Protein AF-A0A9D4X9U8-F1 (afdb_monomer)

pLDDT: mean 72.58, std 16.75, range [39.94, 95.12]

Solvent-accessible surface area (backbone atoms only — not comparable to full-atom values): 10412 Å² total; per-residue (Å²): 133,54,72,73,58,53,54,52,52,37,46,75,69,63,78,50,79,87,76,77,78,75,77,78,68,95,62,79,60,94,86,67,57,95,80,68,77,84,78,79,64,87,85,69,84,70,88,69,94,73,80,78,82,77,53,85,86,58,65,72,80,81,75,90,57,103,67,72,80,69,73,66,81,68,72,83,69,56,59,54,84,47,65,88,72,52,88,63,53,45,63,60,54,41,54,52,30,52,76,70,74,39,87,38,60,61,62,95,83,35,67,56,46,74,75,30,77,75,38,31,69,54,32,48,54,39,51,33,49,31,35,74,72,62,80,43,84,45,72,60,82,76,79,77,79,70,86,74,79,78,72,87,128

Organism: Pisum sativum (NCBI:txid3888)

Mean predicted aligned error: 20.68 Å

Radius of gyration: 26.51 Å; Cα contacts (8 Å, |Δi|>4): 73; chains: 1; bounding box: 49×75×56 Å

Foldseek 3Di:
DDPVVVVVVCVVVVVDDDDDDPDPPPDDPPPDDPPDDPPPPVPPPDPDVDDDDPCPPPPDPPPPDPDPPPPPPPDPQQKDLALVPDPDFLLVVCVVCVVVVHHQQDDPPDPQQVVDRNGDPRNRVSVNVCSVVVVDIDHDDDPPDDPPPPPDD

Sequence (153 aa):
MSYSQGLQHLLQLKLVNLRGMPPPPERLPASYNPNARYFLDFEAIQFTLDNEPNTIQNPTPIHVGHTVNVMEDGENLNLIMDVNLLSIPLSCVNSYLIKNGVFPGCFPECCECQNQPEGCVNLKTRIQSLIDEGFLQCDRIIKDKEVKRKIWR

Secondary structure (DSSP, 8-state):
--HHHHHHHHHHTTS---PPPPPPPSS--TT--TT------TT-------S---TTSSPPP----S------------B--SGGG--S-HHHHHHHHHHTT---SS-TT-HHHHH-TT--HHHHHHHHHHHHTTSS--B--------------

Structure (mmCIF, N/CA/C/O backbone):
data_AF-A0A9D4X9U8-F1
#
_entry.id   AF-A0A9D4X9U8-F1
#
loop_
_atom_site.group_PDB
_atom_site.id
_atom_site.type_symbol
_atom_site.label_atom_id
_atom_site.label_alt_id
_atom_site.label_comp_id
_atom_site.label_asym_id
_atom_site.label_entity_id
_atom_site.label_seq_id
_atom_site.pdbx_PDB_ins_code
_atom_site.Cartn_x
_atom_site.Cartn_y
_atom_site.Cartn_z
_atom_site.occupancy
_atom_site.B_iso_or_equiv
_atom_site.auth_seq_id
_atom_site.auth_comp_id
_atom_site.auth_asym_id
_atom_site.auth_atom_id
_atom_site.pdbx_PDB_model_num
ATOM 1 N N . MET A 1 1 ? -12.591 -8.803 -11.054 1.00 56.38 1 MET A N 1
ATOM 2 C CA . MET A 1 1 ? -12.490 -9.284 -12.448 1.00 56.38 1 MET A CA 1
ATOM 3 C C . MET A 1 1 ? -11.544 -10.464 -12.469 1.00 56.38 1 MET A C 1
ATOM 5 O O . MET A 1 1 ? -10.512 -10.388 -11.812 1.00 56.38 1 MET A O 1
ATOM 9 N N . SER A 1 2 ? -11.894 -11.555 -13.141 1.00 78.38 2 SER A N 1
ATOM 10 C CA . SER A 1 2 ? -10.973 -12.683 -13.292 1.00 78.38 2 SER A CA 1
ATOM 11 C C . SER A 1 2 ? -9.862 -12.334 -14.285 1.00 78.38 2 SER A C 1
ATOM 13 O O . SER A 1 2 ? -10.042 -11.504 -15.178 1.00 78.38 2 SER A O 1
ATOM 15 N N . TYR A 1 3 ? -8.717 -13.004 -14.163 1.00 69.69 3 TYR A N 1
ATOM 16 C CA . TYR A 1 3 ? -7.598 -12.851 -15.099 1.00 69.69 3 TYR A CA 1
ATOM 17 C C . TYR A 1 3 ? -8.032 -13.059 -16.564 1.00 69.69 3 TYR A C 1
ATOM 19 O O . TYR A 1 3 ? -7.657 -12.298 -17.454 1.00 69.69 3 TYR A O 1
ATOM 27 N N . SER A 1 4 ? -8.920 -14.032 -16.798 1.00 71.56 4 SER A N 1
ATOM 28 C CA . SER A 1 4 ? -9.511 -14.307 -18.112 1.00 71.56 4 SER A CA 1
ATOM 29 C C . SER A 1 4 ? -10.333 -13.141 -18.678 1.00 71.56 4 SER A C 1
ATOM 31 O O . SER A 1 4 ? -10.304 -12.915 -19.884 1.00 71.56 4 SER A O 1
ATOM 33 N N . GLN A 1 5 ? -11.021 -12.370 -17.831 1.00 79.75 5 GLN A N 1
ATOM 34 C CA . GLN A 1 5 ? -11.793 -11.192 -18.248 1.00 79.75 5 GLN A CA 1
ATOM 35 C C . GLN A 1 5 ? -10.881 -10.002 -18.577 1.00 79.75 5 GLN A C 1
ATOM 37 O O . GLN A 1 5 ? -11.124 -9.287 -19.548 1.00 79.75 5 GLN A O 1
ATOM 42 N N . GLY A 1 6 ? -9.803 -9.814 -17.809 1.00 85.50 6 GLY A N 1
ATOM 43 C CA . GLY A 1 6 ? -8.824 -8.751 -18.060 1.00 85.50 6 GLY A CA 1
ATOM 44 C C . GLY A 1 6 ? -8.095 -8.933 -19.392 1.00 85.50 6 GLY A C 1
ATOM 45 O O . GLY A 1 6 ? -7.998 -7.992 -20.179 1.00 85.50 6 GLY A O 1
ATOM 46 N N . LEU A 1 7 ? -7.654 -10.159 -19.693 1.00 83.12 7 LEU A N 1
ATOM 47 C CA . LEU A 1 7 ? -6.973 -10.461 -20.954 1.00 83.12 7 LEU A CA 1
ATOM 48 C C . LEU A 1 7 ? -7.866 -10.192 -22.175 1.00 83.12 7 LEU A C 1
ATOM 50 O O . LEU A 1 7 ? -7.397 -9.631 -23.164 1.00 83.12 7 LEU A O 1
ATOM 54 N N . GLN A 1 8 ? -9.157 -10.533 -22.102 1.00 83.06 8 GLN A N 1
ATOM 55 C CA . GLN A 1 8 ? -10.099 -10.253 -23.191 1.00 83.06 8 GLN A CA 1
ATOM 56 C C . GLN A 1 8 ? -10.263 -8.751 -23.450 1.00 83.06 8 GLN A C 1
ATOM 58 O O . GLN A 1 8 ? -10.256 -8.330 -24.607 1.00 83.06 8 GLN A O 1
ATOM 63 N N . HIS A 1 9 ? -10.331 -7.936 -22.396 1.00 84.38 9 HIS A N 1
ATOM 64 C CA . HIS A 1 9 ? -10.401 -6.480 -22.527 1.00 84.38 9 HIS A CA 1
ATOM 65 C C . HIS A 1 9 ? -9.148 -5.885 -23.182 1.00 84.38 9 HIS A C 1
ATOM 67 O O . HIS A 1 9 ? -9.254 -5.031 -24.061 1.00 84.38 9 HIS A O 1
ATOM 73 N N . LEU A 1 10 ? -7.958 -6.354 -22.800 1.00 87.75 10 LEU A N 1
ATOM 74 C CA . LEU A 1 10 ? -6.695 -5.867 -23.366 1.00 87.75 10 LEU A CA 1
ATOM 75 C C . LEU A 1 10 ? -6.548 -6.218 -24.856 1.00 87.75 10 LEU A C 1
ATOM 77 O O . LEU A 1 10 ? -6.022 -5.410 -25.626 1.00 87.75 10 LEU A O 1
ATOM 81 N N . LEU A 1 11 ? -7.053 -7.387 -25.271 1.00 86.19 11 LEU A N 1
ATOM 82 C CA . LEU A 1 11 ? -7.108 -7.790 -26.680 1.00 86.19 11 LEU A CA 1
ATOM 83 C C . LEU A 1 11 ? -8.092 -6.926 -27.484 1.00 86.19 11 LEU A C 1
ATOM 85 O O . LEU A 1 11 ? -7.761 -6.491 -28.585 1.00 86.19 11 LEU A O 1
ATOM 89 N N . GLN A 1 12 ? -9.272 -6.624 -26.930 1.00 85.62 12 GLN A N 1
ATOM 90 C CA . GLN A 1 12 ? -10.273 -5.758 -27.576 1.00 85.62 12 GLN A CA 1
ATOM 91 C C . GLN A 1 12 ? -9.775 -4.323 -27.767 1.00 85.62 12 GLN A C 1
ATOM 93 O O . GLN A 1 12 ? -10.018 -3.712 -28.807 1.00 85.62 12 GLN A O 1
ATOM 98 N N . LEU A 1 13 ? -9.036 -3.803 -26.787 1.00 89.69 13 LEU A N 1
ATOM 99 C CA . LEU A 1 13 ? -8.419 -2.477 -26.846 1.00 89.69 13 LEU A CA 1
ATOM 100 C C . LEU A 1 13 ? -7.139 -2.444 -27.699 1.00 89.69 13 LEU A C 1
ATOM 102 O O . LEU A 1 13 ? -6.539 -1.382 -27.844 1.00 89.69 13 LEU A O 1
ATOM 106 N N . LYS A 1 14 ? -6.717 -3.586 -28.270 1.00 82.38 14 LYS A N 1
ATOM 107 C CA . LYS A 1 14 ? -5.484 -3.752 -29.063 1.00 82.38 14 LYS A CA 1
ATOM 108 C C . LYS A 1 14 ? -4.206 -3.308 -28.337 1.00 82.38 14 LYS A C 1
ATOM 110 O O . LYS A 1 14 ? -3.214 -2.975 -28.980 1.00 82.38 14 LYS A O 1
ATOM 115 N N . LEU A 1 15 ? -4.215 -3.332 -27.006 1.00 83.94 15 LEU A N 1
ATOM 116 C CA . LEU A 1 15 ? -3.046 -3.004 -26.184 1.00 83.94 15 LEU A CA 1
ATOM 117 C C . LEU A 1 15 ? -2.039 -4.159 -26.147 1.00 83.94 15 LEU A C 1
ATOM 119 O O . LEU A 1 15 ? -0.854 -3.948 -25.908 1.00 83.94 15 LEU A O 1
ATOM 123 N N . VAL A 1 16 ? -2.506 -5.382 -26.408 1.00 83.50 16 VAL A N 1
ATOM 124 C CA . VAL A 1 16 ? -1.683 -6.591 -26.494 1.00 83.50 16 VAL A CA 1
ATOM 125 C C . VAL A 1 16 ? -2.092 -7.411 -27.714 1.00 83.50 16 VAL A C 1
ATOM 127 O O . VAL A 1 16 ? -3.251 -7.396 -28.124 1.00 83.50 16 VAL A O 1
ATOM 130 N N . ASN A 1 17 ? -1.143 -8.148 -28.289 1.00 80.44 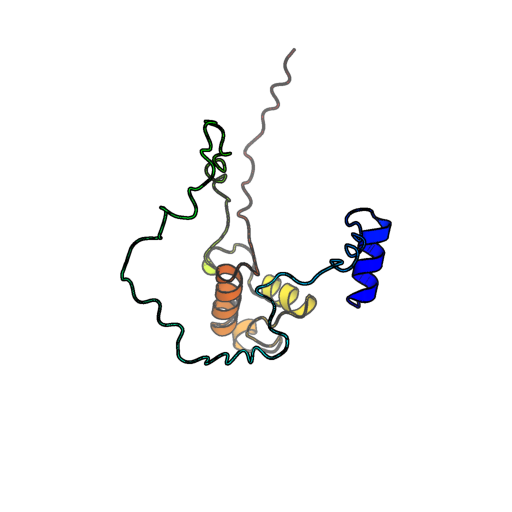17 ASN A N 1
ATOM 131 C CA . ASN A 1 17 ? -1.405 -9.130 -29.338 1.00 80.44 17 ASN A CA 1
ATOM 132 C C . ASN A 1 17 ? -0.883 -10.491 -28.889 1.00 80.44 17 ASN A C 1
ATOM 134 O O . ASN A 1 17 ? 0.244 -10.599 -28.400 1.00 80.44 17 ASN A O 1
ATOM 138 N N . LEU A 1 18 ? -1.685 -11.535 -29.090 1.00 78.94 18 LEU A N 1
ATOM 139 C CA . LEU A 1 18 ? -1.221 -12.902 -28.888 1.00 78.94 18 LEU A CA 1
ATOM 140 C C . LEU A 1 18 ? -0.267 -13.247 -30.028 1.00 78.94 18 LEU A C 1
ATOM 142 O O . LEU A 1 18 ? -0.667 -13.303 -31.191 1.00 78.94 18 LEU A O 1
ATOM 146 N N . ARG A 1 19 ? 1.008 -13.465 -29.703 1.00 78.12 19 ARG A N 1
ATOM 147 C CA . ARG A 1 19 ? 1.930 -14.072 -30.661 1.00 78.12 19 ARG A CA 1
ATOM 148 C C . ARG A 1 19 ? 1.553 -15.540 -30.811 1.00 78.12 19 ARG A C 1
ATOM 150 O O . ARG A 1 19 ? 1.383 -16.240 -29.814 1.00 78.12 19 ARG A O 1
ATOM 157 N N . GLY A 1 20 ? 1.429 -15.993 -32.056 1.00 73.31 20 GLY A N 1
ATOM 158 C CA . GLY A 1 20 ? 1.354 -17.418 -32.346 1.00 73.31 20 GLY A CA 1
ATOM 159 C C . GLY A 1 20 ? 2.608 -18.105 -31.815 1.00 73.31 20 GLY A C 1
ATOM 160 O O . GLY A 1 20 ? 3.710 -17.561 -31.921 1.00 73.31 20 GLY A O 1
ATOM 161 N N . MET A 1 21 ? 2.433 -19.275 -31.207 1.00 73.00 21 MET A N 1
ATOM 162 C CA . MET A 1 21 ? 3.567 -20.090 -30.794 1.00 73.00 21 MET A CA 1
ATOM 163 C C . MET A 1 21 ? 4.384 -20.434 -32.047 1.00 73.00 21 MET A C 1
ATOM 165 O O . MET A 1 21 ? 3.780 -20.817 -33.056 1.00 73.00 21 MET A O 1
ATOM 169 N N . PRO A 1 22 ? 5.719 -20.260 -32.037 1.00 76.56 22 PRO A N 1
ATOM 170 C CA . PRO A 1 22 ? 6.528 -20.687 -33.167 1.00 76.56 22 PRO A CA 1
ATOM 171 C C . PRO A 1 22 ? 6.298 -22.185 -33.411 1.00 76.56 22 PRO A C 1
ATOM 173 O O . PRO A 1 22 ? 6.067 -22.927 -32.447 1.00 76.56 22 PRO A O 1
ATOM 176 N N . PRO A 1 23 ? 6.334 -22.636 -34.677 1.00 78.00 23 PRO A N 1
ATOM 177 C CA . PRO A 1 23 ? 6.241 -24.056 -34.969 1.00 78.00 23 PRO A CA 1
ATOM 178 C C . PRO A 1 23 ? 7.328 -24.801 -34.181 1.00 78.00 23 PRO A C 1
ATOM 180 O O . PRO A 1 23 ? 8.431 -24.263 -34.015 1.00 78.00 23 PRO A O 1
ATOM 183 N N . PRO A 1 24 ? 7.033 -26.011 -33.672 1.00 76.44 24 PRO A N 1
ATOM 184 C CA . PRO A 1 24 ? 8.023 -26.809 -32.968 1.00 76.44 24 PRO A CA 1
ATOM 185 C C . PRO A 1 24 ? 9.288 -26.937 -33.823 1.00 76.44 24 PRO A C 1
ATOM 187 O O . PRO A 1 24 ? 9.173 -27.158 -35.033 1.00 76.44 24 PRO A O 1
ATOM 190 N N . PRO A 1 25 ? 10.487 -26.788 -33.237 1.00 76.19 25 PRO A N 1
ATOM 191 C CA . PRO A 1 25 ? 11.714 -26.968 -33.991 1.00 76.19 25 PRO A CA 1
ATOM 192 C C . PRO A 1 25 ? 11.737 -28.386 -34.572 1.00 76.19 25 PRO A C 1
ATOM 194 O O . PRO A 1 25 ? 11.566 -29.365 -33.849 1.00 76.19 25 PRO A O 1
ATOM 197 N N . GLU A 1 26 ? 11.953 -28.485 -35.885 1.00 76.44 26 GLU A N 1
ATOM 198 C CA . GLU A 1 26 ? 11.975 -29.748 -36.641 1.00 76.44 26 GLU A CA 1
ATOM 199 C C . GLU A 1 26 ? 12.974 -30.761 -36.067 1.00 76.44 26 GLU A C 1
ATOM 201 O O . GLU A 1 26 ? 12.799 -31.973 -36.179 1.00 76.44 26 GLU A O 1
ATOM 206 N N . ARG A 1 27 ? 14.035 -30.252 -35.434 1.00 76.19 27 ARG A N 1
ATOM 207 C CA . ARG A 1 27 ? 15.012 -31.033 -34.688 1.00 76.19 27 ARG A CA 1
ATOM 208 C C . ARG A 1 27 ? 15.336 -30.329 -33.385 1.00 76.19 27 ARG A C 1
ATOM 210 O O . ARG A 1 27 ? 15.630 -29.135 -33.360 1.00 76.19 27 ARG A O 1
ATOM 217 N N . LEU A 1 28 ? 15.309 -31.103 -32.310 1.00 78.19 28 LEU A N 1
ATOM 218 C CA . LEU A 1 28 ? 15.808 -30.661 -31.020 1.00 78.19 28 LEU A CA 1
ATOM 219 C C . LEU A 1 28 ? 17.321 -30.401 -31.141 1.00 78.19 28 LEU A C 1
ATOM 221 O O . LEU A 1 28 ? 18.010 -31.140 -31.852 1.00 78.19 28 LEU A O 1
ATOM 225 N N . PRO A 1 29 ? 17.849 -29.349 -30.494 1.00 75.62 29 PRO A N 1
ATOM 226 C CA . PRO A 1 29 ? 19.280 -29.081 -30.504 1.00 75.62 29 PRO A CA 1
ATOM 227 C C . PRO A 1 29 ? 20.044 -30.271 -29.914 1.00 75.62 29 PRO A C 1
ATOM 229 O O . PRO A 1 29 ? 19.546 -30.955 -29.025 1.00 75.62 29 PRO A O 1
ATOM 232 N N . ALA A 1 30 ? 21.273 -30.503 -30.380 1.00 74.00 30 ALA A N 1
ATOM 233 C CA . ALA A 1 30 ? 22.094 -31.640 -29.946 1.00 74.00 30 ALA A CA 1
ATOM 234 C C . ALA A 1 30 ? 22.370 -31.664 -28.426 1.00 74.00 30 ALA A C 1
ATOM 236 O O . ALA A 1 30 ? 22.694 -32.709 -27.872 1.00 74.00 30 ALA A O 1
ATOM 237 N N . SER A 1 31 ? 22.221 -30.520 -27.752 1.00 73.50 31 SER A N 1
ATOM 238 C CA . SER A 1 31 ? 22.330 -30.366 -26.299 1.00 73.50 31 SER A CA 1
ATOM 239 C C . SER A 1 31 ? 21.059 -30.746 -25.526 1.00 73.50 31 SER A C 1
ATOM 241 O O . SER A 1 31 ? 21.080 -30.759 -24.296 1.00 73.50 31 SER A O 1
ATOM 243 N N . TYR A 1 32 ? 19.948 -31.043 -26.206 1.00 75.62 32 TYR A N 1
ATOM 244 C CA . TYR A 1 32 ? 18.693 -31.408 -25.558 1.00 75.62 32 TYR A CA 1
ATOM 245 C C . TYR A 1 32 ? 18.734 -32.863 -25.085 1.00 75.62 32 TYR A C 1
ATOM 247 O O . TYR A 1 32 ? 18.656 -33.799 -25.880 1.00 75.62 32 TYR A O 1
ATOM 255 N N . ASN A 1 33 ? 18.821 -33.050 -23.769 1.00 75.81 33 ASN A N 1
ATOM 256 C CA . ASN A 1 33 ? 18.686 -34.355 -23.138 1.00 75.81 33 ASN A CA 1
ATOM 257 C C . ASN A 1 33 ? 17.312 -34.451 -22.445 1.00 75.81 33 ASN A C 1
ATOM 259 O O . ASN A 1 33 ? 17.128 -33.824 -21.401 1.00 75.81 33 ASN A O 1
ATOM 263 N N . PRO A 1 34 ? 16.359 -35.253 -22.961 1.00 69.62 34 PRO A N 1
ATOM 264 C CA . PRO A 1 34 ? 15.030 -35.404 -22.358 1.00 69.62 34 PRO A CA 1
ATOM 265 C C . PRO A 1 34 ? 15.058 -36.081 -20.978 1.00 69.62 34 PRO A C 1
ATOM 267 O O . PRO A 1 34 ? 14.063 -36.048 -20.262 1.00 69.62 34 PRO A O 1
ATOM 270 N N . ASN A 1 35 ? 16.190 -36.680 -20.593 1.00 73.56 35 ASN A N 1
ATOM 271 C CA . ASN A 1 35 ? 16.397 -37.321 -19.295 1.00 73.56 35 ASN A CA 1
ATOM 272 C C . ASN A 1 35 ? 17.219 -36.457 -18.326 1.00 73.56 35 ASN A C 1
ATOM 274 O O . ASN A 1 35 ? 17.615 -36.945 -17.264 1.00 73.56 35 ASN A O 1
ATOM 278 N N . ALA A 1 36 ? 17.512 -35.197 -18.673 1.00 69.88 36 ALA A N 1
ATOM 279 C CA . ALA A 1 36 ? 18.174 -34.278 -17.758 1.00 69.88 36 ALA A CA 1
ATOM 280 C C . ALA A 1 36 ? 17.280 -34.050 -16.530 1.00 69.88 36 ALA A C 1
ATOM 282 O O . ALA A 1 36 ? 16.241 -33.394 -16.593 1.00 69.88 36 ALA A O 1
ATOM 283 N N . ARG A 1 37 ? 17.682 -34.620 -15.393 1.00 58.97 37 ARG A N 1
ATOM 284 C CA . ARG A 1 37 ? 17.066 -34.334 -14.100 1.00 58.97 37 ARG A CA 1
ATOM 285 C C . ARG A 1 37 ? 17.641 -33.017 -13.597 1.00 58.97 37 ARG A C 1
ATOM 287 O O . ARG A 1 37 ? 18.798 -32.973 -13.192 1.00 58.97 37 ARG A O 1
ATOM 294 N N . TYR A 1 38 ? 16.841 -31.955 -13.627 1.00 54.84 38 TYR A N 1
ATOM 295 C CA . TYR A 1 38 ? 17.161 -30.728 -12.905 1.00 54.84 38 TYR A CA 1
ATOM 296 C C . TYR A 1 38 ? 17.037 -31.009 -11.405 1.00 54.84 38 TYR A C 1
ATOM 298 O O . TYR A 1 38 ? 15.943 -30.977 -10.847 1.00 54.84 38 TYR A O 1
ATOM 306 N N . PHE A 1 39 ? 18.158 -31.324 -10.759 1.00 54.50 39 PHE A N 1
ATOM 307 C CA . PHE A 1 39 ? 18.275 -31.180 -9.314 1.00 54.50 39 PHE A CA 1
ATOM 308 C C . PHE A 1 39 ? 18.443 -29.689 -9.034 1.00 54.50 39 PHE A C 1
ATOM 310 O O . PHE A 1 39 ? 19.528 -29.135 -9.178 1.00 54.50 39 PHE A O 1
ATOM 317 N N . LEU A 1 40 ? 17.340 -29.017 -8.712 1.00 53.78 40 LEU A N 1
ATOM 318 C CA . LEU A 1 40 ? 17.409 -27.704 -8.085 1.00 53.78 40 LEU A CA 1
ATOM 319 C C . LEU A 1 40 ? 17.719 -27.937 -6.605 1.00 53.78 40 LEU A C 1
ATOM 321 O O . LEU A 1 40 ? 16.810 -27.976 -5.778 1.00 53.78 40 LEU A O 1
ATOM 325 N N . ASP A 1 41 ? 18.997 -28.146 -6.286 1.00 46.25 41 ASP A N 1
ATOM 326 C CA . ASP A 1 41 ? 19.464 -28.008 -4.909 1.00 46.25 41 ASP A CA 1
ATOM 327 C C . ASP A 1 41 ? 19.347 -26.527 -4.540 1.00 46.25 41 ASP A C 1
ATOM 329 O O . ASP A 1 41 ? 20.141 -25.684 -4.959 1.00 46.25 41 ASP A O 1
ATOM 333 N N . PHE A 1 42 ? 18.315 -26.200 -3.763 1.00 53.69 42 PHE A N 1
ATOM 334 C CA . PHE A 1 42 ? 18.068 -24.850 -3.248 1.00 53.69 42 PHE A CA 1
ATOM 335 C C . PHE A 1 42 ? 19.148 -24.368 -2.260 1.00 53.69 42 PHE A C 1
ATOM 337 O O . PHE A 1 42 ? 19.083 -23.232 -1.798 1.00 53.69 42 PHE A O 1
ATOM 344 N N . GLU A 1 43 ? 20.155 -25.190 -1.954 1.00 55.47 43 GLU A N 1
ATOM 345 C CA . GLU A 1 43 ? 21.201 -24.891 -0.971 1.00 55.47 43 GLU A CA 1
ATOM 346 C C . GLU A 1 43 ? 22.545 -24.438 -1.578 1.00 55.47 43 GLU A C 1
ATOM 348 O O . GLU A 1 43 ? 23.480 -24.143 -0.839 1.00 55.47 43 GLU A O 1
ATOM 353 N N . ALA A 1 44 ? 22.658 -24.322 -2.908 1.00 48.06 44 ALA A N 1
ATOM 354 C CA . ALA A 1 44 ? 23.925 -23.993 -3.578 1.00 48.06 44 ALA A CA 1
ATOM 355 C C . ALA A 1 44 ? 23.907 -22.705 -4.424 1.00 48.06 44 ALA A C 1
ATOM 357 O O . ALA A 1 44 ? 24.725 -22.554 -5.330 1.00 48.06 44 ALA A O 1
ATOM 358 N N . ILE A 1 45 ? 23.031 -21.737 -4.129 1.00 48.62 45 ILE A N 1
ATOM 359 C CA . ILE A 1 45 ? 23.254 -20.360 -4.606 1.00 48.62 45 ILE A CA 1
ATOM 360 C C . ILE A 1 45 ? 24.132 -19.648 -3.576 1.00 48.62 45 ILE A C 1
ATOM 362 O O . ILE A 1 45 ? 23.661 -18.859 -2.761 1.00 48.62 45 ILE A O 1
ATOM 366 N N . GLN A 1 46 ? 25.428 -19.950 -3.599 1.00 51.72 46 GLN A N 1
ATOM 367 C CA . GLN A 1 46 ? 26.426 -19.063 -3.017 1.00 51.72 46 GLN A CA 1
ATOM 368 C C . GLN A 1 46 ? 26.969 -18.187 -4.140 1.00 51.72 46 GLN A C 1
ATOM 370 O O . GLN A 1 46 ? 27.652 -18.669 -5.039 1.00 51.72 46 GLN A O 1
ATOM 375 N N . PHE A 1 47 ? 26.654 -16.892 -4.101 1.00 53.22 47 PHE A N 1
ATOM 376 C CA . PHE A 1 47 ? 27.370 -15.901 -4.898 1.00 53.22 47 PHE A CA 1
ATOM 377 C C . PHE A 1 47 ? 28.767 -15.741 -4.293 1.00 53.22 47 PHE A C 1
ATOM 379 O O . PHE A 1 47 ? 29.018 -14.834 -3.502 1.00 53.22 47 PHE A O 1
ATOM 386 N N . THR A 1 48 ? 29.667 -16.671 -4.605 1.00 45.38 48 THR A N 1
ATOM 387 C CA . THR A 1 48 ? 31.086 -16.501 -4.306 1.00 45.38 48 THR A CA 1
ATOM 388 C C . THR A 1 48 ? 31.620 -15.401 -5.207 1.00 45.38 48 THR A C 1
ATOM 390 O O . THR A 1 48 ? 31.499 -15.468 -6.431 1.00 45.38 48 THR A O 1
ATOM 393 N N . LEU A 1 49 ? 32.173 -14.373 -4.576 1.00 49.34 49 LEU A N 1
ATOM 394 C CA . LEU A 1 49 ? 32.707 -13.171 -5.195 1.00 49.34 49 LEU A CA 1
ATOM 395 C C . LEU A 1 49 ? 34.065 -13.444 -5.862 1.00 49.34 49 LEU A C 1
ATOM 397 O O . LEU A 1 49 ? 34.993 -12.685 -5.642 1.00 49.34 49 LEU A O 1
ATOM 401 N N . ASP A 1 50 ? 34.213 -14.517 -6.640 1.00 50.97 50 ASP A N 1
ATOM 402 C CA . ASP A 1 50 ? 35.505 -14.882 -7.218 1.00 50.97 50 ASP A CA 1
ATOM 403 C C . ASP A 1 50 ? 35.383 -15.270 -8.697 1.00 50.97 50 ASP A C 1
ATOM 405 O O . ASP A 1 50 ? 34.859 -16.323 -9.063 1.00 50.97 50 ASP A O 1
ATOM 409 N N . ASN A 1 51 ? 36.004 -14.403 -9.500 1.00 50.00 51 ASN A N 1
ATOM 410 C CA . ASN A 1 51 ? 36.472 -14.543 -10.878 1.00 50.00 51 ASN A CA 1
ATOM 411 C C . ASN A 1 51 ? 35.582 -13.971 -11.993 1.00 50.00 51 ASN A C 1
ATOM 413 O O . ASN A 1 51 ? 34.438 -14.356 -12.210 1.00 50.00 51 ASN A O 1
ATOM 417 N N . GLU A 1 52 ? 36.207 -13.018 -12.691 1.00 54.84 52 GLU A N 1
ATOM 418 C CA . GLU A 1 52 ? 35.765 -12.238 -13.844 1.00 54.84 52 GLU A CA 1
ATOM 419 C C . GLU A 1 52 ? 34.791 -12.938 -14.807 1.00 54.84 52 GLU A C 1
ATOM 421 O O . GLU A 1 52 ? 34.939 -14.126 -15.115 1.00 54.84 52 GLU A O 1
ATOM 426 N N . PRO A 1 53 ? 33.844 -12.178 -15.394 1.00 49.16 53 PRO A N 1
ATOM 427 C CA . PRO A 1 53 ? 32.986 -12.697 -16.443 1.00 49.16 53 PRO A CA 1
ATOM 428 C C . PRO A 1 53 ? 33.852 -13.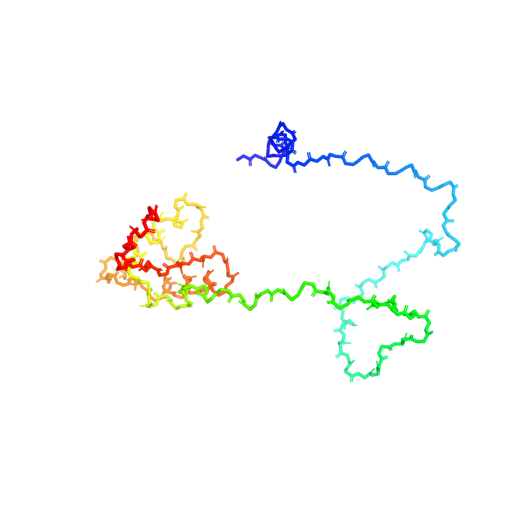109 -17.638 1.00 49.16 53 PRO A C 1
ATOM 430 O O . PRO A 1 53 ? 34.636 -12.322 -18.168 1.00 49.16 53 PRO A O 1
ATOM 433 N N . ASN A 1 54 ? 33.694 -14.362 -18.061 1.00 52.25 54 ASN A N 1
ATOM 434 C CA . ASN A 1 54 ? 34.446 -15.000 -19.138 1.00 52.25 54 ASN A CA 1
ATOM 435 C C . ASN A 1 54 ? 34.078 -14.368 -20.504 1.00 52.25 54 ASN A C 1
ATOM 437 O O . ASN A 1 54 ? 33.306 -14.915 -21.291 1.00 52.25 54 ASN A O 1
ATOM 441 N N . THR A 1 55 ? 34.593 -13.165 -20.763 1.00 48.84 55 THR A N 1
ATOM 442 C CA . THR A 1 55 ? 34.289 -12.290 -21.915 1.00 48.84 55 THR A CA 1
ATOM 443 C C . THR A 1 55 ? 34.940 -12.744 -23.226 1.00 48.84 55 THR A C 1
ATOM 445 O O . THR A 1 55 ? 34.663 -12.181 -24.282 1.00 48.84 55 THR A O 1
ATOM 448 N N . ILE A 1 56 ? 35.768 -13.794 -23.193 1.00 54.09 56 ILE A N 1
ATOM 449 C CA . ILE A 1 56 ? 36.541 -14.268 -24.351 1.00 54.09 56 ILE A CA 1
ATOM 450 C C . ILE A 1 56 ? 35.681 -15.101 -25.318 1.00 54.09 56 ILE A C 1
ATOM 452 O O . ILE A 1 56 ? 35.894 -15.051 -26.526 1.00 54.09 56 ILE A O 1
ATOM 456 N N . GLN A 1 57 ? 34.699 -15.861 -24.816 1.00 50.31 57 GLN A N 1
ATOM 457 C CA . GLN A 1 57 ? 33.888 -16.762 -25.658 1.00 50.31 57 GLN A CA 1
ATOM 458 C C . GLN A 1 57 ? 32.526 -16.200 -26.068 1.00 50.31 57 GLN A C 1
ATOM 460 O O . GLN A 1 57 ? 31.858 -16.770 -26.928 1.00 50.31 57 GLN A O 1
ATOM 465 N N . ASN A 1 58 ? 32.122 -15.078 -25.483 1.00 47.62 58 ASN A N 1
ATOM 466 C CA . ASN A 1 58 ? 30.913 -14.367 -25.867 1.00 47.62 58 ASN A CA 1
ATOM 467 C C . ASN A 1 58 ? 31.198 -12.864 -25.820 1.00 47.62 58 ASN A C 1
ATOM 469 O O . ASN A 1 58 ? 30.779 -12.194 -24.871 1.00 47.62 58 ASN A O 1
ATOM 473 N N . PRO A 1 59 ? 31.990 -12.343 -26.776 1.00 50.34 59 PRO A N 1
ATOM 474 C CA . PRO A 1 59 ? 32.234 -10.916 -26.843 1.00 50.34 59 PRO A CA 1
ATOM 475 C C . PRO A 1 59 ? 30.882 -10.221 -26.980 1.00 50.34 59 PRO A C 1
ATOM 477 O O . PRO A 1 59 ? 30.074 -10.549 -27.852 1.00 50.34 59 PRO A O 1
ATOM 480 N N . THR A 1 60 ? 30.620 -9.279 -26.082 1.00 52.75 60 THR A N 1
ATOM 481 C CA . THR A 1 60 ? 29.437 -8.436 -26.176 1.00 52.75 60 THR A CA 1
ATOM 482 C C . THR A 1 60 ? 29.440 -7.731 -27.536 1.00 52.75 60 THR A C 1
ATOM 484 O O . THR A 1 60 ? 30.508 -7.352 -28.031 1.00 52.75 60 THR A O 1
ATOM 487 N N . PRO A 1 61 ? 28.274 -7.570 -28.188 1.00 56.03 61 PRO A N 1
ATOM 488 C CA . PRO A 1 61 ? 28.195 -6.820 -29.430 1.00 56.03 61 PRO A CA 1
ATOM 489 C C . PRO A 1 61 ? 28.840 -5.449 -29.227 1.00 56.03 61 PRO A C 1
ATOM 491 O O . PRO A 1 61 ? 28.525 -4.744 -28.272 1.00 56.03 61 PRO A O 1
ATOM 494 N N . ILE A 1 62 ? 29.765 -5.072 -30.106 1.00 57.66 62 ILE A N 1
ATOM 495 C CA . ILE A 1 62 ? 30.437 -3.779 -30.010 1.00 57.66 62 ILE A CA 1
ATOM 496 C C . ILE A 1 62 ? 29.398 -2.708 -30.355 1.00 57.66 62 ILE A C 1
ATOM 498 O O . ILE A 1 62 ? 29.088 -2.470 -31.522 1.00 57.66 62 ILE A O 1
ATOM 502 N N . HIS A 1 63 ? 28.825 -2.079 -29.334 1.00 54.72 63 HIS A N 1
ATOM 503 C CA . HIS A 1 63 ? 27.891 -0.970 -29.484 1.00 54.72 63 HIS A CA 1
ATOM 504 C C . HIS A 1 63 ? 28.675 0.306 -29.836 1.00 54.72 63 HIS A C 1
ATOM 506 O O . HIS A 1 63 ? 28.836 1.200 -29.009 1.00 54.72 63 HIS A O 1
ATOM 512 N N . VAL A 1 64 ? 29.206 0.402 -31.062 1.00 49.62 64 VAL A N 1
ATOM 513 C CA . VAL A 1 64 ? 29.722 1.679 -31.587 1.00 49.62 64 VAL A CA 1
ATOM 514 C C . VAL A 1 64 ? 28.524 2.542 -31.970 1.00 49.62 64 VAL A C 1
ATOM 516 O O . VAL A 1 64 ? 28.074 2.570 -33.111 1.00 49.62 64 VAL A O 1
ATOM 519 N N . GLY A 1 65 ? 27.974 3.210 -30.968 1.00 46.38 65 GLY A N 1
ATOM 520 C CA . GLY A 1 65 ? 26.868 4.138 -31.107 1.00 46.38 65 GLY A CA 1
ATOM 521 C C . GLY A 1 65 ? 26.711 4.882 -29.799 1.00 46.38 65 GLY A C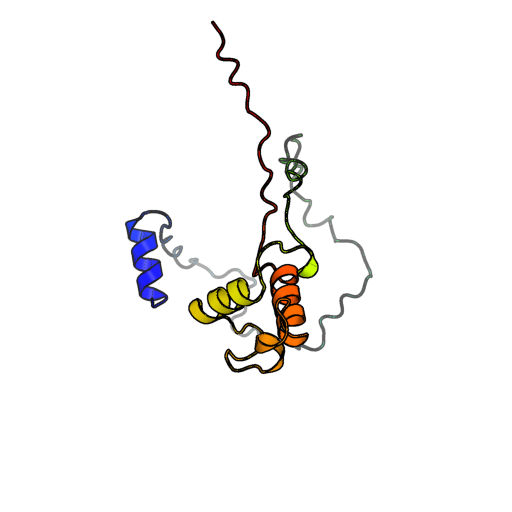 1
ATOM 522 O O . GLY A 1 65 ? 26.206 4.335 -28.825 1.00 46.38 65 GLY A O 1
ATOM 523 N N . HIS A 1 66 ? 27.180 6.125 -29.784 1.00 53.50 66 HIS A N 1
ATOM 524 C CA . HIS A 1 66 ? 27.130 7.077 -28.674 1.00 53.50 66 HIS A CA 1
ATOM 525 C C . HIS A 1 66 ? 25.689 7.558 -28.395 1.00 53.50 66 HIS A C 1
ATOM 527 O O . HIS A 1 66 ? 25.421 8.749 -28.308 1.00 53.50 66 HIS A O 1
ATOM 533 N N . THR A 1 67 ? 24.743 6.625 -28.312 1.00 52.00 67 THR A N 1
ATOM 534 C CA . THR A 1 67 ? 23.319 6.856 -28.053 1.00 52.00 67 THR A CA 1
ATOM 535 C C . THR A 1 67 ? 22.729 5.621 -27.373 1.00 52.00 67 THR A C 1
ATOM 537 O O . THR A 1 67 ? 21.725 5.061 -27.809 1.00 52.00 67 THR A O 1
ATOM 540 N N . VAL A 1 68 ? 23.361 5.145 -26.300 1.00 50.28 68 VAL A N 1
ATOM 541 C CA . VAL A 1 68 ? 22.546 4.560 -25.233 1.00 50.28 68 VAL A CA 1
ATOM 542 C C . VAL A 1 68 ? 21.732 5.721 -24.693 1.00 50.28 68 VAL A C 1
ATOM 544 O O . VAL A 1 68 ? 22.309 6.746 -24.337 1.00 50.28 68 VAL A O 1
ATOM 547 N N . ASN A 1 69 ? 20.405 5.603 -24.724 1.00 51.09 69 ASN A N 1
ATOM 548 C CA . ASN A 1 69 ? 19.534 6.528 -24.019 1.00 51.09 69 ASN A CA 1
ATOM 549 C C . ASN A 1 69 ? 20.036 6.568 -22.574 1.00 51.09 69 ASN A C 1
ATOM 551 O O . ASN A 1 69 ? 19.802 5.635 -21.808 1.00 51.09 69 ASN A O 1
ATOM 555 N N . VAL A 1 70 ? 20.783 7.616 -22.229 1.00 51.88 70 VAL A N 1
ATOM 556 C CA . VAL A 1 70 ? 20.860 8.085 -20.856 1.00 51.88 70 VAL A CA 1
ATOM 557 C C . VAL A 1 70 ? 19.397 8.205 -20.462 1.00 51.88 70 VAL A C 1
ATOM 559 O O . VAL A 1 70 ? 18.656 8.954 -21.098 1.00 51.88 70 VAL A O 1
ATOM 562 N N . MET A 1 71 ? 18.945 7.372 -19.521 1.00 52.34 71 MET A N 1
ATOM 563 C CA . MET A 1 71 ? 17.737 7.712 -18.786 1.00 52.34 71 MET A CA 1
ATOM 564 C C . MET A 1 71 ? 18.050 9.096 -18.244 1.00 52.34 71 MET A C 1
ATOM 566 O O . MET A 1 71 ? 19.001 9.222 -17.472 1.00 52.34 71 MET A O 1
ATOM 570 N N . GLU A 1 72 ? 17.388 10.121 -18.793 1.00 52.22 72 GLU A N 1
ATOM 571 C CA . GLU A 1 72 ? 17.491 11.483 -18.282 1.00 52.22 72 GLU A CA 1
ATOM 572 C C . GLU A 1 72 ? 17.446 11.365 -16.768 1.00 52.22 72 GLU A C 1
ATOM 574 O O . GLU A 1 72 ? 16.559 10.667 -16.268 1.00 52.22 72 GLU A O 1
ATOM 579 N N . ASP A 1 73 ? 18.451 11.933 -16.086 1.00 47.81 73 ASP A N 1
ATOM 580 C CA . ASP A 1 73 ? 18.487 12.032 -14.629 1.00 47.81 73 ASP A CA 1
ATOM 581 C C . ASP A 1 73 ? 17.069 12.335 -14.187 1.00 47.81 73 ASP A C 1
ATOM 583 O O . ASP A 1 73 ? 16.544 13.407 -14.509 1.00 47.81 73 ASP A O 1
ATOM 587 N N . GLY A 1 74 ? 16.440 11.309 -13.599 1.00 50.72 74 GLY A N 1
ATOM 588 C CA . GLY A 1 74 ? 15.006 11.276 -13.411 1.00 50.72 74 GLY A CA 1
ATOM 589 C C . GLY A 1 74 ? 14.626 12.589 -12.775 1.00 50.72 74 GLY A C 1
ATOM 590 O O . GLY A 1 74 ? 15.180 12.945 -11.730 1.00 50.72 74 GLY A O 1
ATOM 591 N N . GLU A 1 75 ? 13.763 13.334 -13.468 1.00 54.44 75 GLU A N 1
ATOM 592 C CA . GLU A 1 75 ? 12.960 14.411 -12.911 1.00 54.44 75 GLU A CA 1
ATOM 593 C C . GLU A 1 75 ? 12.848 14.185 -11.409 1.00 54.44 75 GLU A C 1
ATOM 595 O O . GLU A 1 75 ? 12.437 13.099 -11.017 1.00 54.44 75 GLU A O 1
ATOM 600 N N . ASN A 1 76 ? 13.333 15.120 -10.579 1.00 53.94 76 ASN A N 1
ATOM 601 C CA . ASN A 1 76 ? 13.254 15.010 -9.121 1.00 53.94 76 ASN A CA 1
ATOM 602 C C . ASN A 1 76 ? 11.780 14.781 -8.771 1.00 53.94 76 ASN A C 1
ATOM 604 O O . ASN A 1 76 ? 11.016 15.740 -8.617 1.00 53.94 76 ASN A O 1
ATOM 608 N N . LEU A 1 77 ? 11.359 13.514 -8.745 1.00 58.41 77 LEU A N 1
ATOM 609 C CA . LEU A 1 77 ? 9.983 13.149 -8.529 1.00 58.41 77 LEU A CA 1
ATOM 610 C C . LEU A 1 77 ? 9.750 13.642 -7.117 1.00 58.41 77 LEU A C 1
ATOM 612 O O . LEU A 1 77 ? 10.499 13.306 -6.196 1.00 58.41 77 LEU A O 1
ATOM 616 N N . ASN A 1 78 ? 8.771 14.524 -6.950 1.00 75.19 78 ASN A N 1
ATOM 617 C CA . ASN A 1 78 ? 8.464 15.120 -5.657 1.00 75.19 78 ASN A CA 1
ATOM 618 C C . ASN A 1 78 ? 7.749 14.089 -4.766 1.00 75.19 78 ASN A C 1
ATOM 620 O O . ASN A 1 78 ? 6.761 14.407 -4.108 1.00 75.19 78 ASN A O 1
ATOM 624 N N . LEU A 1 79 ? 8.240 12.850 -4.775 1.00 83.25 79 LEU A N 1
ATOM 625 C CA . LEU A 1 79 ? 7.716 11.708 -4.066 1.00 83.25 79 LEU A CA 1
ATOM 626 C C . LEU A 1 79 ? 7.988 11.871 -2.579 1.00 83.25 79 LEU A C 1
ATOM 628 O O . LEU A 1 79 ? 9.057 12.288 -2.122 1.00 83.25 79 LEU A O 1
ATOM 632 N N . ILE A 1 80 ? 6.970 11.533 -1.813 1.00 85.31 80 ILE A N 1
ATOM 633 C CA . ILE A 1 80 ? 7.013 11.451 -0.372 1.00 85.31 80 ILE A CA 1
ATOM 634 C C . ILE A 1 80 ? 7.497 10.049 -0.012 1.00 85.31 80 ILE A C 1
ATOM 636 O O . ILE A 1 80 ? 6.787 9.073 -0.223 1.00 85.31 80 ILE A O 1
ATOM 640 N N . MET A 1 81 ? 8.704 9.982 0.547 1.00 87.88 81 MET A N 1
ATOM 641 C CA . MET A 1 81 ? 9.331 8.734 0.998 1.00 87.88 81 MET A CA 1
ATOM 642 C C . MET A 1 81 ? 9.044 8.412 2.472 1.00 87.88 81 MET A C 1
ATOM 644 O O . MET A 1 81 ? 9.295 7.300 2.910 1.00 87.88 81 MET A O 1
ATOM 648 N N . ASP A 1 82 ? 8.544 9.374 3.250 1.00 88.06 82 ASP A N 1
ATOM 649 C CA . ASP A 1 82 ? 8.287 9.221 4.687 1.00 88.06 82 ASP A CA 1
ATOM 650 C C . ASP A 1 82 ? 6.807 9.487 4.979 1.00 88.06 82 ASP A C 1
ATOM 652 O O . ASP A 1 82 ? 6.270 10.545 4.631 1.00 88.06 82 ASP A O 1
ATOM 656 N N . VAL A 1 83 ? 6.157 8.532 5.644 1.00 89.75 83 VAL A N 1
ATOM 657 C CA . VAL A 1 83 ? 4.752 8.594 6.064 1.00 89.75 83 VAL A CA 1
ATOM 658 C C . VAL A 1 83 ? 4.433 9.848 6.886 1.00 89.75 83 VAL A C 1
ATOM 660 O O . VAL A 1 83 ? 3.329 10.383 6.791 1.00 89.75 83 VAL A O 1
ATOM 663 N N . ASN A 1 84 ? 5.392 10.373 7.650 1.00 88.44 84 ASN A N 1
ATOM 664 C CA . ASN A 1 84 ? 5.209 11.572 8.472 1.00 88.44 84 ASN A CA 1
ATOM 665 C C . ASN A 1 84 ? 5.195 12.866 7.646 1.00 88.44 84 ASN A C 1
ATOM 667 O O . ASN A 1 84 ? 4.774 13.911 8.139 1.00 88.44 84 ASN A O 1
ATOM 671 N N . LEU A 1 85 ? 5.637 12.811 6.388 1.00 87.56 85 LEU A N 1
ATOM 672 C CA . LEU A 1 85 ? 5.578 13.936 5.453 1.00 87.56 85 LEU A CA 1
ATOM 673 C C . LEU A 1 85 ? 4.253 13.977 4.676 1.00 87.56 85 LEU A C 1
ATOM 675 O O . LEU A 1 85 ? 4.040 14.893 3.874 1.00 87.56 85 LEU A O 1
ATOM 679 N N . LEU A 1 86 ? 3.357 13.007 4.891 1.00 86.69 86 LEU A N 1
ATOM 680 C CA . LEU A 1 86 ? 2.032 13.009 4.288 1.00 86.69 86 LEU A CA 1
ATOM 681 C C . LEU A 1 86 ? 1.187 14.136 4.884 1.00 86.69 86 LEU A C 1
ATOM 683 O O . LEU A 1 86 ? 0.835 14.140 6.059 1.00 86.69 86 LEU A O 1
ATOM 687 N N . SER A 1 87 ? 0.788 15.078 4.029 1.00 85.25 87 SER A N 1
ATOM 688 C CA . SER A 1 87 ? -0.181 16.115 4.405 1.00 85.25 87 SER A CA 1
ATOM 689 C C . SER A 1 87 ? -1.609 15.567 4.540 1.00 85.25 87 SER A C 1
ATOM 691 O O . SER A 1 87 ? -2.484 16.265 5.052 1.00 85.25 87 SER A O 1
ATOM 693 N N . ILE A 1 88 ? -1.867 14.364 4.024 1.00 82.62 88 ILE A N 1
ATOM 694 C CA . ILE A 1 88 ? -3.176 13.711 4.065 1.00 82.62 88 ILE A CA 1
ATOM 695 C C . ILE A 1 88 ? -3.290 12.950 5.394 1.00 82.62 88 ILE A C 1
ATOM 697 O O . ILE A 1 88 ? -2.366 12.210 5.733 1.00 82.62 88 ILE A O 1
ATOM 701 N N . PRO A 1 89 ? -4.413 13.059 6.129 1.00 85.88 89 PRO A N 1
ATOM 702 C CA . PRO A 1 89 ? -4.620 12.282 7.348 1.00 85.88 89 PRO A CA 1
ATOM 703 C C . PRO A 1 89 ? -4.511 10.773 7.097 1.00 85.88 89 PRO A C 1
ATOM 705 O O . PRO A 1 89 ? -5.099 10.252 6.142 1.00 85.88 89 PRO A O 1
ATOM 708 N N . LEU A 1 90 ? -3.838 10.042 7.993 1.00 88.12 90 LEU A N 1
ATOM 709 C CA . LEU A 1 90 ? -3.696 8.586 7.848 1.00 88.12 90 LEU A CA 1
ATOM 710 C C . LEU A 1 90 ? -5.034 7.848 7.905 1.00 88.12 90 LEU A C 1
ATOM 712 O O . LEU A 1 90 ? -5.155 6.769 7.336 1.00 88.12 90 LEU A O 1
ATOM 716 N N . SER A 1 91 ? -6.070 8.438 8.503 1.00 84.44 91 SER A N 1
ATOM 717 C CA . SER A 1 91 ? -7.438 7.907 8.465 1.00 84.44 91 SER A CA 1
ATOM 718 C C . SER A 1 91 ? -8.018 7.848 7.044 1.00 84.44 91 SER A C 1
ATOM 720 O O . SER A 1 91 ? -8.714 6.888 6.692 1.00 84.44 91 SER A O 1
ATOM 722 N N . CYS A 1 92 ? -7.695 8.829 6.196 1.00 86.31 92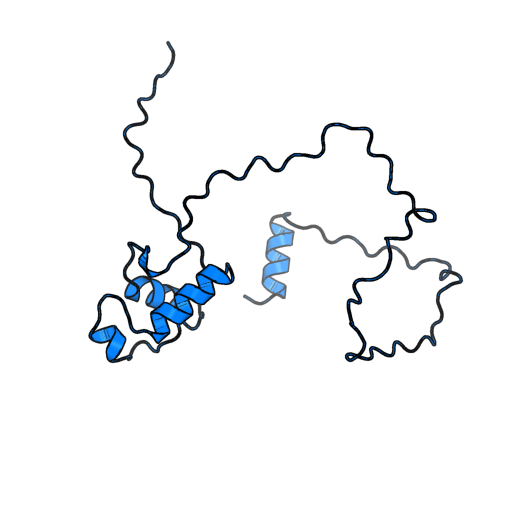 CYS A N 1
ATOM 723 C CA . CYS A 1 92 ? -8.087 8.835 4.788 1.00 86.31 92 CYS A CA 1
ATOM 724 C C . CYS A 1 92 ? -7.330 7.757 4.006 1.00 86.31 92 CYS A C 1
ATOM 726 O O . CYS A 1 92 ? -7.948 7.009 3.247 1.00 86.31 92 CYS A O 1
ATOM 728 N N . VAL A 1 93 ? -6.017 7.638 4.235 1.00 88.31 93 VAL A N 1
ATOM 729 C CA . VAL A 1 93 ? -5.177 6.599 3.613 1.00 88.31 93 VAL A CA 1
ATOM 730 C C . VAL A 1 93 ? -5.662 5.206 4.023 1.00 88.31 93 VAL A C 1
ATOM 732 O O . VAL A 1 93 ? -5.880 4.351 3.172 1.00 88.31 93 VAL A O 1
ATOM 735 N N . ASN A 1 94 ? -5.945 5.003 5.310 1.00 88.69 94 ASN A N 1
ATOM 736 C CA . ASN A 1 94 ? -6.486 3.763 5.861 1.00 88.69 94 ASN A CA 1
ATOM 737 C C . ASN A 1 94 ? -7.799 3.352 5.169 1.00 88.69 94 ASN A C 1
ATOM 739 O O . ASN A 1 94 ? -7.932 2.239 4.660 1.00 88.69 94 ASN A O 1
ATOM 743 N N . SER A 1 95 ? -8.746 4.290 5.069 1.00 87.38 95 SER A N 1
ATOM 744 C CA . SER A 1 95 ? -10.034 4.059 4.401 1.00 87.38 95 SER A CA 1
ATOM 745 C C . SER A 1 95 ? -9.859 3.688 2.926 1.00 87.38 95 SER A C 1
ATOM 747 O O . SER A 1 95 ? -10.564 2.816 2.412 1.00 87.38 95 SER A O 1
ATOM 749 N N . TYR A 1 96 ? -8.906 4.327 2.244 1.00 89.31 96 TYR A N 1
ATOM 750 C CA . TYR A 1 96 ? -8.575 4.020 0.857 1.00 89.31 96 TYR A CA 1
ATOM 751 C C . TYR A 1 96 ? -7.992 2.610 0.709 1.00 89.31 96 TYR A C 1
ATOM 753 O O . TYR A 1 96 ? -8.443 1.856 -0.152 1.00 89.31 96 TYR A O 1
ATOM 761 N N . LEU A 1 97 ? -7.039 2.223 1.558 1.00 90.25 97 LEU A N 1
ATOM 762 C CA . LEU A 1 97 ? -6.423 0.895 1.518 1.00 90.25 97 LEU A CA 1
ATOM 763 C C . LEU A 1 97 ? -7.464 -0.211 1.734 1.00 90.25 97 LEU A C 1
ATOM 765 O O . LEU A 1 97 ? -7.562 -1.123 0.913 1.00 90.25 97 LEU A O 1
ATOM 769 N N . ILE A 1 98 ? -8.319 -0.070 2.753 1.00 89.69 98 ILE A N 1
ATOM 770 C CA . ILE A 1 98 ? -9.391 -1.034 3.048 1.00 89.69 98 ILE A CA 1
ATOM 771 C C . ILE A 1 98 ? -10.356 -1.158 1.869 1.00 89.69 98 ILE A C 1
ATOM 773 O O . ILE A 1 98 ? -10.691 -2.269 1.456 1.00 89.69 98 ILE A O 1
ATOM 777 N N . LYS A 1 99 ? -10.777 -0.027 1.289 1.00 91.50 99 LYS A N 1
ATOM 778 C CA . LYS A 1 99 ? -11.675 -0.012 0.125 1.00 91.50 99 LYS A CA 1
ATOM 779 C C . LYS A 1 99 ? -11.084 -0.758 -1.076 1.00 91.50 99 LYS A C 1
ATOM 781 O O . LYS A 1 99 ? -11.836 -1.328 -1.862 1.00 91.50 99 LYS A O 1
ATOM 786 N N . ASN A 1 100 ? -9.760 -0.764 -1.205 1.00 89.94 100 ASN A N 1
ATOM 787 C CA . ASN A 1 100 ? -9.038 -1.458 -2.270 1.00 89.94 100 ASN A CA 1
ATOM 788 C C . ASN A 1 100 ? -8.552 -2.863 -1.863 1.00 89.94 100 ASN A C 1
ATOM 790 O O . ASN A 1 100 ? -7.799 -3.486 -2.606 1.00 89.94 100 ASN A O 1
ATOM 794 N N . GLY A 1 101 ? -8.986 -3.386 -0.710 1.00 89.56 101 GLY A N 1
ATOM 795 C CA . GLY A 1 101 ? -8.637 -4.732 -0.246 1.00 89.56 101 GLY A CA 1
ATOM 796 C C . GLY A 1 101 ? -7.195 -4.881 0.248 1.00 89.56 101 GLY A C 1
ATOM 797 O O . GLY A 1 101 ? -6.721 -6.004 0.406 1.00 89.56 101 GLY A O 1
ATOM 798 N N . VAL A 1 102 ? -6.493 -3.774 0.500 1.00 90.62 102 VAL A N 1
ATOM 799 C CA . VAL A 1 102 ? -5.135 -3.774 1.054 1.00 90.62 102 VAL A CA 1
ATOM 800 C C . VAL A 1 102 ? -5.219 -3.652 2.569 1.00 90.62 102 VAL A C 1
ATOM 802 O O . VAL A 1 102 ? -5.840 -2.727 3.091 1.00 90.62 102 VAL A O 1
ATOM 805 N N . PHE A 1 103 ? -4.580 -4.577 3.290 1.00 87.75 103 PHE A N 1
ATOM 806 C CA . PHE A 1 103 ? -4.547 -4.524 4.749 1.00 87.75 103 PHE A CA 1
ATOM 807 C C . PHE A 1 103 ? -3.633 -3.378 5.237 1.00 87.75 103 PHE A C 1
ATOM 809 O O . PHE A 1 103 ? -2.424 -3.410 4.973 1.00 87.75 103 PHE A O 1
ATOM 816 N N . PRO A 1 104 ? -4.181 -2.391 5.972 1.00 85.31 104 PRO A N 1
ATOM 817 C CA . PRO A 1 104 ? -3.488 -1.159 6.350 1.00 85.31 104 PRO A CA 1
ATOM 818 C C . PRO A 1 104 ? -2.704 -1.278 7.667 1.00 85.31 104 PRO A C 1
ATOM 820 O O . PRO A 1 104 ? -2.135 -0.298 8.123 1.00 85.31 104 PRO A O 1
ATOM 823 N N . GLY A 1 105 ? -2.668 -2.454 8.303 1.00 87.25 105 GLY A N 1
ATOM 824 C CA . GLY A 1 105 ? -1.935 -2.690 9.556 1.00 87.25 105 GLY A CA 1
ATOM 825 C C . GLY A 1 105 ? -2.807 -2.625 10.812 1.00 87.25 105 GLY A C 1
ATOM 826 O O . GLY A 1 105 ? -2.474 -3.242 11.820 1.00 87.25 105 GLY A O 1
ATOM 827 N N . CYS A 1 106 ? -3.959 -1.955 10.749 1.00 89.25 106 CYS A N 1
ATOM 828 C CA . CYS A 1 106 ? -4.936 -1.901 11.836 1.00 89.25 106 CYS A CA 1
ATOM 829 C C . CYS A 1 106 ? -6.372 -2.078 11.327 1.00 89.25 106 CYS A C 1
ATOM 831 O O . CYS A 1 106 ? -6.693 -1.732 10.193 1.00 89.25 106 CYS A O 1
ATOM 833 N N . PHE A 1 107 ? -7.262 -2.568 12.187 1.00 82.75 107 PHE A N 1
ATOM 834 C CA . PHE A 1 107 ? -8.691 -2.646 11.877 1.00 82.75 107 PHE A CA 1
ATOM 835 C C . PHE A 1 107 ? -9.383 -1.277 12.023 1.00 82.75 107 PHE A C 1
ATOM 837 O O . PHE A 1 107 ? -8.882 -0.423 12.760 1.00 82.75 107 PHE A O 1
ATOM 844 N N . PRO A 1 108 ? -10.544 -1.061 11.373 1.00 77.38 108 PRO A N 1
ATOM 845 C CA . PRO A 1 108 ? -11.316 0.186 11.490 1.00 77.38 108 PRO A CA 1
ATOM 846 C C . PRO A 1 108 ? -11.664 0.567 12.937 1.00 77.38 108 PRO A C 1
ATOM 848 O O . PRO A 1 108 ? -11.682 1.73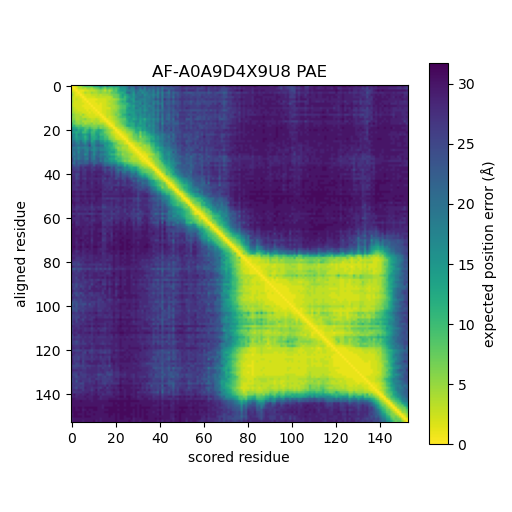9 13.296 1.00 77.38 108 PRO A O 1
ATOM 851 N N . GLU A 1 109 ? -11.884 -0.442 13.778 1.00 81.81 109 GLU A N 1
ATOM 852 C CA . GLU A 1 109 ? -12.272 -0.333 15.190 1.00 81.81 109 GLU A CA 1
ATOM 853 C C . GLU A 1 109 ? -11.076 -0.035 16.125 1.00 81.81 109 GLU A C 1
ATOM 855 O O . GLU A 1 109 ? -11.186 -0.164 17.342 1.00 81.81 109 GLU A O 1
ATOM 860 N N . CYS A 1 110 ?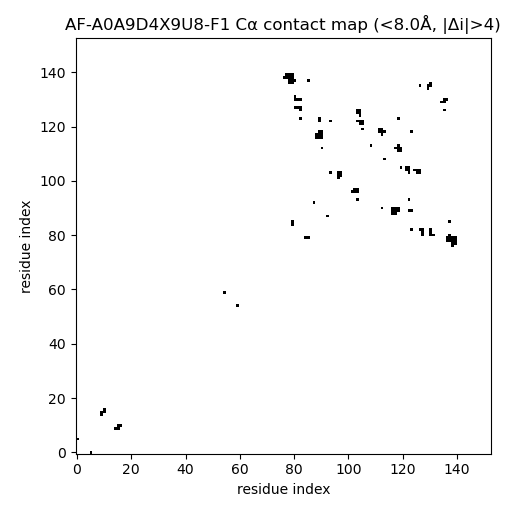 -9.889 0.273 15.591 1.00 86.56 110 CYS A N 1
ATOM 861 C CA . CYS A 1 110 ? -8.684 0.423 16.405 1.00 86.56 110 CYS A CA 1
ATOM 862 C C . CYS A 1 110 ? -8.788 1.634 17.346 1.00 86.56 110 CYS A C 1
ATOM 864 O O . CYS A 1 110 ? -8.781 2.782 16.898 1.00 86.56 110 CYS A O 1
ATOM 866 N N . CYS A 1 111 ? -8.809 1.374 18.658 1.00 85.19 111 CYS A N 1
ATOM 867 C CA . CYS A 1 111 ? -8.922 2.403 19.694 1.00 85.19 111 CYS A CA 1
ATOM 868 C C . CYS A 1 111 ? -7.816 3.467 19.602 1.00 85.19 111 CYS A C 1
ATOM 870 O O . CYS A 1 111 ? -8.063 4.641 19.851 1.00 85.19 111 CYS A O 1
ATOM 872 N N . GLU A 1 112 ? -6.593 3.089 19.221 1.00 86.06 112 GLU A N 1
ATOM 873 C CA . GLU A 1 112 ? -5.494 4.049 19.052 1.00 86.06 112 GLU A CA 1
ATOM 874 C C . GLU A 1 112 ? -5.725 4.977 17.854 1.00 86.06 112 GLU A C 1
ATOM 876 O O . GLU A 1 112 ? -5.558 6.188 17.974 1.00 86.06 112 GLU A O 1
ATOM 881 N N . CYS A 1 113 ? -6.191 4.436 16.725 1.00 85.69 113 CYS A N 1
ATOM 882 C CA . CYS A 1 113 ? -6.525 5.232 15.540 1.00 85.69 113 CYS A CA 1
ATOM 883 C C . CYS A 1 113 ? -7.727 6.157 15.759 1.00 85.69 113 CYS A C 1
ATOM 885 O O . CYS A 1 113 ? -7.817 7.192 15.106 1.00 85.69 113 CYS A O 1
ATOM 887 N N . GLN A 1 114 ? -8.652 5.800 16.654 1.00 84.31 114 GLN A N 1
ATOM 888 C CA . GLN A 1 114 ? -9.774 6.670 17.020 1.00 84.31 114 GLN A CA 1
ATOM 889 C C . GLN A 1 114 ? -9.327 7.850 17.893 1.00 84.31 114 GLN A C 1
ATOM 891 O O . GLN A 1 114 ? -9.893 8.936 17.794 1.00 84.31 114 GLN A O 1
ATOM 896 N N . ASN A 1 115 ? -8.303 7.646 18.726 1.00 83.81 115 ASN A N 1
ATOM 897 C CA . ASN A 1 115 ? -7.815 8.651 19.670 1.00 83.81 115 ASN A CA 1
ATOM 898 C C . ASN A 1 115 ? -6.675 9.520 19.115 1.00 83.81 115 ASN A C 1
ATOM 900 O O . ASN A 1 115 ? -6.406 10.583 19.675 1.00 83.81 115 ASN A O 1
ATOM 904 N N . GLN A 1 116 ? -5.999 9.096 18.040 1.00 82.69 116 GLN A N 1
ATOM 905 C CA . GLN A 1 116 ? -4.881 9.833 17.447 1.00 82.69 116 GLN A CA 1
ATOM 906 C C . GLN A 1 116 ? -5.134 10.191 15.974 1.00 82.69 116 GLN A C 1
ATOM 908 O O . GLN A 1 116 ? -5.260 9.292 15.140 1.00 82.69 116 GLN A O 1
ATOM 913 N N . PRO A 1 117 ? -5.130 11.490 15.610 1.00 72.69 117 PRO A N 1
ATOM 914 C CA . PRO A 1 117 ? -5.373 11.925 14.231 1.00 72.69 117 PRO A CA 1
ATOM 915 C C . PRO A 1 117 ? -4.267 11.482 13.262 1.00 72.69 117 PRO A C 1
ATOM 917 O O . PRO A 1 117 ? -4.501 11.339 12.063 1.00 72.69 117 PRO A O 1
ATOM 920 N N . GLU A 1 118 ? -3.069 11.229 13.787 1.00 81.38 118 GLU A N 1
ATOM 921 C CA . GLU A 1 118 ? -1.916 10.732 13.039 1.00 81.38 118 GLU A CA 1
ATOM 922 C C . GLU A 1 118 ? -1.926 9.211 12.856 1.00 81.38 118 GLU A C 1
ATOM 924 O O . GLU A 1 118 ? -1.029 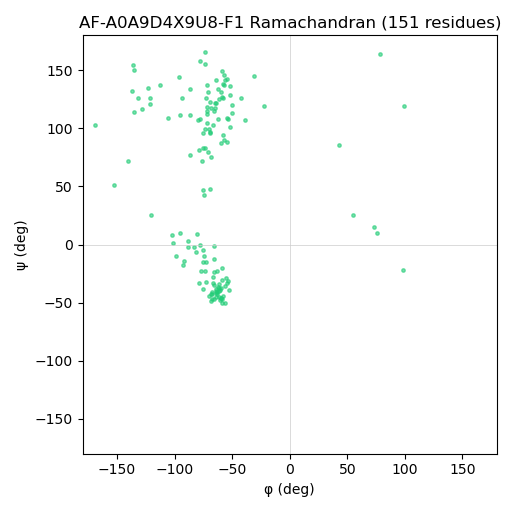8.684 12.210 1.00 81.38 118 GLU A O 1
ATOM 929 N N . GLY A 1 119 ? -2.910 8.499 13.413 1.00 85.12 119 GLY A N 1
ATOM 930 C CA . GLY A 1 119 ? -2.976 7.042 13.373 1.00 85.12 119 GLY A CA 1
ATOM 931 C C . GLY A 1 119 ? -2.055 6.343 14.376 1.00 85.12 119 GLY A C 1
ATOM 932 O O . GLY A 1 119 ? -1.133 6.934 14.937 1.00 85.12 119 GLY A O 1
ATOM 933 N N . CYS A 1 120 ? -2.318 5.054 14.600 1.00 91.38 120 CYS A N 1
ATOM 934 C CA . CYS A 1 120 ? -1.517 4.224 15.495 1.00 91.38 120 CYS A CA 1
ATOM 935 C C . CYS A 1 120 ? -0.157 3.850 14.890 1.00 91.38 120 CYS A C 1
ATOM 937 O O . CYS A 1 120 ? 0.057 3.943 13.677 1.00 91.38 120 CYS A O 1
ATOM 939 N N . VAL A 1 121 ? 0.752 3.350 15.732 1.00 91.44 121 VAL A N 1
ATOM 940 C CA . VAL A 1 121 ? 2.093 2.922 15.301 1.00 91.44 121 VAL A CA 1
ATOM 941 C C . VAL A 1 121 ? 2.005 1.846 14.215 1.00 91.44 121 VAL A C 1
ATOM 943 O O . VAL A 1 121 ? 2.659 1.971 13.188 1.00 91.44 121 VAL A O 1
ATOM 946 N N . ASN A 1 122 ? 1.125 0.853 14.376 1.00 91.81 122 ASN A N 1
ATOM 947 C CA . ASN A 1 122 ? 0.952 -0.220 13.389 1.00 91.81 122 ASN A CA 1
ATOM 948 C C . ASN A 1 122 ? 0.491 0.302 12.019 1.00 91.81 122 ASN A C 1
ATOM 950 O O . ASN A 1 122 ? 0.944 -0.194 10.987 1.00 91.81 122 ASN A O 1
ATOM 954 N N . LEU A 1 123 ? -0.384 1.315 12.005 1.00 92.44 123 LEU A N 1
ATOM 955 C CA . LEU A 1 123 ? -0.847 1.963 10.778 1.00 92.44 123 LEU A CA 1
ATOM 956 C C . LEU A 1 123 ? 0.297 2.728 10.104 1.00 92.44 123 LEU A C 1
ATOM 958 O O . LEU A 1 123 ? 0.514 2.565 8.904 1.00 92.44 123 LEU A O 1
ATOM 962 N N . LYS A 1 124 ? 1.066 3.511 10.874 1.00 93.25 124 LYS A N 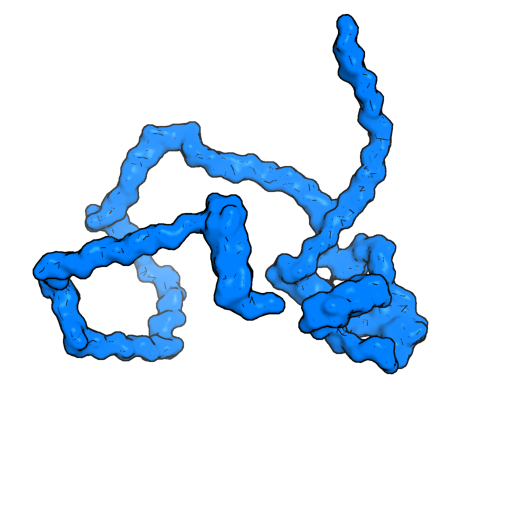1
ATOM 963 C CA . LYS A 1 124 ? 2.244 4.240 10.373 1.00 93.25 124 LYS A CA 1
ATOM 964 C C . LYS A 1 124 ? 3.277 3.285 9.782 1.00 93.25 124 LYS A C 1
ATOM 966 O O . LYS A 1 124 ? 3.695 3.475 8.644 1.00 93.25 124 LYS A O 1
ATOM 971 N N . THR A 1 125 ? 3.637 2.235 10.518 1.00 94.00 125 THR A N 1
ATOM 972 C CA . THR A 1 125 ? 4.610 1.233 10.073 1.00 94.00 125 THR A CA 1
ATOM 973 C C . THR A 1 125 ? 4.156 0.558 8.788 1.00 94.00 125 THR A C 1
ATOM 975 O O . THR A 1 125 ? 4.938 0.457 7.849 1.00 94.00 125 THR A O 1
ATOM 978 N N . ARG A 1 126 ? 2.887 0.140 8.701 1.00 94.50 126 ARG A N 1
ATOM 979 C CA . ARG A 1 126 ? 2.400 -0.535 7.497 1.00 94.50 126 ARG A CA 1
ATOM 980 C C . ARG A 1 126 ? 2.342 0.397 6.291 1.00 94.50 126 ARG A C 1
ATOM 982 O O . ARG A 1 126 ? 2.710 -0.030 5.202 1.00 94.50 126 ARG A O 1
ATOM 989 N N . ILE A 1 127 ? 1.900 1.643 6.464 1.00 92.88 127 ILE A N 1
ATOM 990 C CA . ILE A 1 127 ? 1.894 2.629 5.376 1.00 92.88 127 ILE A CA 1
ATOM 991 C C . ILE A 1 127 ? 3.324 2.933 4.918 1.00 92.88 127 ILE A C 1
ATOM 993 O O . ILE A 1 127 ? 3.557 2.966 3.714 1.00 92.88 127 ILE A O 1
ATOM 997 N N . GLN A 1 128 ? 4.279 3.078 5.842 1.00 95.12 128 GLN A N 1
ATOM 998 C CA . GLN A 1 128 ? 5.691 3.257 5.499 1.00 95.12 128 GLN A CA 1
ATOM 999 C C . GLN A 1 128 ? 6.215 2.075 4.674 1.00 95.12 128 GLN A C 1
ATOM 1001 O O . GLN A 1 128 ? 6.772 2.293 3.606 1.00 95.12 128 GLN A O 1
ATOM 1006 N N . SER A 1 129 ? 5.941 0.831 5.085 1.00 93.88 129 SER A N 1
ATOM 1007 C CA . SER A 1 129 ? 6.343 -0.343 4.297 1.00 93.88 129 SER A CA 1
ATOM 1008 C C . SER A 1 129 ? 5.734 -0.345 2.895 1.00 93.88 129 SER A C 1
ATOM 1010 O O . SER A 1 129 ? 6.409 -0.718 1.947 1.00 93.88 129 SER A O 1
ATOM 1012 N N . LEU A 1 130 ? 4.485 0.104 2.726 1.00 93.06 130 LEU A N 1
ATOM 1013 C CA . LEU A 1 130 ? 3.873 0.210 1.396 1.00 93.06 130 LEU A CA 1
ATOM 1014 C C . LEU A 1 130 ? 4.554 1.272 0.520 1.00 93.06 130 LEU A C 1
ATOM 1016 O O . LEU A 1 130 ? 4.610 1.090 -0.696 1.00 93.06 130 LEU A O 1
ATOM 1020 N N . ILE A 1 131 ? 5.056 2.355 1.118 1.00 91.56 131 ILE A N 1
ATOM 1021 C CA . ILE A 1 131 ? 5.855 3.370 0.420 1.00 91.56 131 ILE A CA 1
ATOM 1022 C C . ILE A 1 131 ? 7.211 2.784 0.017 1.00 91.56 131 ILE A C 1
ATOM 1024 O O . ILE A 1 131 ? 7.583 2.860 -1.153 1.00 91.56 131 ILE A O 1
ATOM 1028 N N . ASP A 1 132 ? 7.903 2.133 0.953 1.00 92.25 132 ASP A N 1
ATOM 1029 C CA . ASP A 1 132 ? 9.231 1.546 0.733 1.00 92.25 132 ASP A CA 1
ATOM 1030 C C . ASP A 1 132 ? 9.205 0.418 -0.311 1.00 92.25 132 ASP A C 1
ATOM 1032 O O . ASP A 1 132 ? 10.093 0.312 -1.156 1.00 92.25 132 ASP A O 1
ATOM 1036 N N . GLU A 1 133 ? 8.162 -0.414 -0.284 1.00 90.00 133 GLU A N 1
ATOM 1037 C CA . GLU A 1 133 ? 7.930 -1.492 -1.251 1.00 90.00 133 GLU A CA 1
ATOM 1038 C C . GLU A 1 133 ? 7.448 -0.964 -2.620 1.00 90.00 133 GLU A C 1
ATOM 1040 O O . GLU A 1 133 ? 7.368 -1.725 -3.585 1.00 90.00 133 GLU A O 1
ATOM 1045 N N . GLY A 1 134 ? 7.103 0.325 -2.725 1.00 86.38 134 GLY A N 1
ATOM 1046 C CA . GLY A 1 134 ? 6.603 0.948 -3.953 1.00 86.38 134 GLY A CA 1
ATOM 1047 C C . GLY A 1 134 ? 5.146 0.611 -4.296 1.00 86.38 134 GLY A C 1
ATOM 1048 O O . GLY A 1 134 ? 4.678 0.960 -5.380 1.00 86.38 134 GLY A O 1
ATOM 1049 N N . PHE A 1 135 ? 4.404 -0.035 -3.390 1.00 87.44 135 PHE A N 1
ATOM 1050 C CA . PHE A 1 135 ? 2.966 -0.287 -3.555 1.00 87.44 135 PHE A CA 1
ATOM 1051 C C . PHE A 1 135 ? 2.114 0.970 -3.353 1.00 87.44 135 PHE A C 1
ATOM 1053 O O . PHE A 1 135 ? 0.982 1.028 -3.838 1.00 87.44 135 PHE A O 1
ATOM 1060 N N . LEU A 1 136 ? 2.636 1.962 -2.630 1.00 88.56 136 LEU A N 1
ATOM 1061 C CA . LEU A 1 136 ? 1.992 3.246 -2.393 1.00 88.56 136 LEU A CA 1
ATOM 1062 C C . LEU A 1 136 ? 2.959 4.377 -2.744 1.00 88.56 136 LEU A C 1
ATOM 1064 O O . LEU A 1 136 ? 3.983 4.549 -2.100 1.00 88.56 136 LEU A O 1
ATOM 1068 N N . GLN A 1 137 ? 2.608 5.185 -3.738 1.00 88.31 137 GLN A N 1
ATOM 1069 C CA . GLN A 1 137 ? 3.363 6.382 -4.101 1.00 88.31 137 GLN A CA 1
ATOM 1070 C C . GLN A 1 137 ? 2.525 7.617 -3.793 1.00 88.31 137 GLN A C 1
ATOM 1072 O O . GLN A 1 137 ? 1.314 7.638 -4.025 1.00 88.31 137 GLN A O 1
ATOM 1077 N N . CYS A 1 138 ? 3.155 8.637 -3.220 1.00 86.00 138 CYS A N 1
ATOM 1078 C CA . CYS A 1 138 ? 2.500 9.887 -2.858 1.00 86.00 138 CYS A CA 1
ATOM 1079 C C . CYS A 1 138 ? 3.338 11.057 -3.354 1.00 86.00 138 CYS A C 1
ATOM 1081 O O . CYS A 1 138 ? 4.504 11.167 -2.993 1.00 86.00 138 CYS A O 1
ATOM 1083 N N . ASP A 1 139 ? 2.730 11.952 -4.123 1.00 85.25 139 ASP A N 1
ATOM 1084 C CA . ASP A 1 139 ? 3.399 13.145 -4.633 1.00 85.25 139 ASP A CA 1
ATOM 1085 C C . ASP A 1 139 ? 3.130 14.358 -3.744 1.00 85.25 139 ASP A C 1
ATOM 1087 O O . ASP A 1 139 ? 2.021 14.568 -3.236 1.00 85.25 139 ASP A O 1
ATOM 1091 N N . ARG A 1 140 ? 4.136 15.224 -3.599 1.00 83.81 140 ARG A N 1
ATOM 1092 C CA . ARG A 1 140 ? 3.921 16.568 -3.066 1.00 83.81 140 ARG A CA 1
ATOM 1093 C C . ARG A 1 140 ? 3.215 17.401 -4.123 1.00 83.81 140 ARG A C 1
ATOM 1095 O O . ARG A 1 140 ? 3.705 17.589 -5.233 1.00 83.81 140 ARG A O 1
ATOM 1102 N N . ILE A 1 141 ? 2.092 17.990 -3.735 1.00 76.25 141 ILE A N 1
ATOM 1103 C CA . ILE A 1 141 ? 1.405 18.972 -4.567 1.00 76.25 141 ILE A CA 1
ATOM 1104 C C . ILE A 1 141 ? 2.239 20.259 -4.560 1.00 76.25 141 ILE A C 1
ATOM 1106 O O . ILE A 1 141 ? 2.218 21.020 -3.588 1.00 76.25 141 ILE A O 1
ATOM 1110 N N . ILE A 1 142 ? 2.960 20.529 -5.650 1.00 70.88 142 ILE A N 1
ATOM 1111 C CA . ILE A 1 142 ? 3.537 21.853 -5.893 1.00 70.88 142 ILE A CA 1
ATOM 1112 C C . ILE A 1 142 ? 2.370 22.778 -6.246 1.00 70.88 142 ILE A C 1
ATOM 1114 O O . ILE A 1 142 ? 1.734 22.631 -7.287 1.00 70.88 142 ILE A O 1
ATOM 1118 N N . LYS A 1 143 ? 2.058 23.740 -5.371 1.00 62.53 143 LYS A N 1
ATOM 1119 C CA . LYS A 1 143 ? 1.175 24.853 -5.740 1.00 62.53 143 LYS A CA 1
ATOM 1120 C C . LYS A 1 143 ? 1.941 25.711 -6.738 1.00 62.53 143 LYS A C 1
ATOM 1122 O O . LYS A 1 143 ? 2.781 26.512 -6.332 1.00 62.53 143 LYS A O 1
ATOM 1127 N N . ASP A 1 144 ? 1.684 25.491 -8.019 1.00 52.38 144 ASP A N 1
ATOM 1128 C CA . ASP A 1 144 ? 2.266 26.257 -9.114 1.00 52.38 144 ASP A CA 1
ATOM 1129 C C . ASP A 1 144 ? 2.004 27.753 -8.867 1.00 52.38 144 ASP A C 1
ATOM 1131 O O . ASP A 1 144 ? 0.863 28.228 -8.898 1.00 52.38 144 ASP A O 1
ATOM 1135 N N . LYS A 1 145 ? 3.052 28.498 -8.502 1.00 52.53 145 LYS A N 1
ATOM 1136 C CA . LYS A 1 145 ? 2.969 29.953 -8.404 1.00 52.53 145 LYS A CA 1
ATOM 1137 C C . LYS A 1 145 ? 2.930 30.483 -9.830 1.00 52.53 145 LYS A C 1
ATOM 1139 O O . LYS A 1 145 ? 3.973 30.627 -10.448 1.00 52.53 145 LYS A O 1
ATOM 1144 N N . GLU A 1 146 ? 1.724 30.792 -10.299 1.00 49.22 146 GLU A N 1
ATOM 1145 C CA . GLU A 1 146 ? 1.446 31.607 -11.484 1.00 49.22 146 GLU A CA 1
ATOM 1146 C C . GLU A 1 146 ? 2.336 31.298 -12.699 1.00 49.22 146 GLU A C 1
ATOM 1148 O O . GLU A 1 146 ? 3.290 32.022 -13.000 1.00 49.22 146 GLU A O 1
ATOM 1153 N N . VAL A 1 147 ? 1.934 30.310 -13.502 1.00 45.66 147 VAL A N 1
ATOM 1154 C CA . VAL A 1 147 ? 2.304 30.274 -14.921 1.00 45.66 147 VAL A CA 1
ATOM 1155 C C . VAL A 1 147 ? 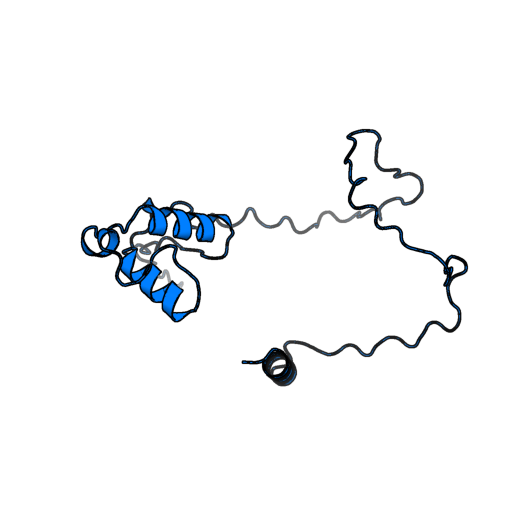1.748 31.543 -15.576 1.00 45.66 147 VAL A C 1
ATOM 1157 O O . VAL A 1 147 ? 0.633 31.572 -16.108 1.00 45.66 147 VAL A O 1
ATOM 1160 N N . LYS A 1 148 ? 2.527 32.631 -15.533 1.00 42.41 148 LYS A N 1
ATOM 1161 C CA . LYS A 1 148 ? 2.381 33.773 -16.432 1.00 42.41 148 LYS A CA 1
ATOM 1162 C C . LYS A 1 148 ? 2.529 33.212 -17.835 1.00 42.41 148 LYS A C 1
ATOM 1164 O O . LYS A 1 148 ? 3.640 33.052 -18.337 1.00 42.41 148 LYS A O 1
ATOM 1169 N N . ARG A 1 149 ? 1.394 32.896 -18.458 1.00 42.44 149 ARG A N 1
ATOM 1170 C CA . ARG A 1 149 ? 1.291 32.601 -19.883 1.00 42.44 149 ARG A CA 1
ATOM 1171 C C . ARG A 1 149 ? 1.829 33.816 -20.641 1.00 42.44 149 ARG A C 1
ATOM 1173 O O . ARG A 1 149 ? 1.082 34.738 -20.959 1.00 42.44 149 ARG A O 1
ATOM 1180 N N . LYS A 1 150 ? 3.130 33.836 -20.926 1.00 42.91 150 LYS A N 1
ATOM 1181 C CA . LYS A 1 150 ? 3.686 34.640 -22.012 1.00 42.91 150 LYS A CA 1
ATOM 1182 C C . LYS A 1 150 ? 3.294 33.943 -23.309 1.00 42.91 150 LYS A C 1
ATOM 1184 O O . LYS A 1 150 ? 4.026 33.126 -23.853 1.00 42.91 150 LYS A O 1
ATOM 1189 N N . ILE A 1 151 ? 2.073 34.239 -23.740 1.00 47.97 151 ILE A N 1
ATOM 1190 C CA . ILE A 1 151 ? 1.632 34.059 -25.117 1.00 47.97 151 ILE A CA 1
ATOM 1191 C C . ILE A 1 151 ? 2.471 35.036 -25.945 1.00 47.97 151 ILE A C 1
ATOM 1193 O O . ILE A 1 151 ? 2.436 36.242 -25.702 1.00 47.97 151 ILE A O 1
ATOM 1197 N N . TRP A 1 152 ? 3.272 34.498 -26.861 1.00 39.94 152 TRP A N 1
ATOM 1198 C CA . TRP A 1 152 ? 3.975 35.265 -27.883 1.00 39.94 152 TRP A CA 1
ATOM 1199 C C . TRP A 1 152 ? 2.951 35.956 -28.792 1.00 39.94 152 TRP A C 1
ATOM 1201 O O . TRP A 1 152 ? 1.982 35.325 -29.220 1.00 39.94 152 TRP A O 1
ATOM 1211 N N . ARG A 1 153 ? 3.170 37.240 -29.073 1.00 42.50 153 ARG A N 1
ATOM 1212 C CA . ARG A 1 153 ? 2.540 37.972 -30.172 1.00 42.50 153 ARG A CA 1
ATOM 1213 C C . ARG A 1 153 ? 3.639 38.584 -31.022 1.00 42.50 153 ARG A C 1
ATOM 1215 O O . ARG A 1 153 ? 4.644 39.011 -30.409 1.00 42.50 153 ARG A O 1
#